Protein AF-A0A377A5A0-F1 (afdb_monomer)

Mean predicted aligned error: 7.81 Å

Radius of gyration: 16.71 Å; Cα contacts (8 Å, |Δi|>4): 12; chains: 1; bounding box: 33×26×40 Å

Foldseek 3Di:
DPPPDPVVVVVVVCVVVVVVVCCVPVVLVVCVVVVDDNVVSCVVVVVVVVCVVCCCVPVVVVPPDPDD

Organism: Escherichia coli (NCBI:txid562)

Solvent-accessible surface area (backbone atoms only — not comparable to full-atom values): 4095 Å² total; per-residue (Å²): 134,85,78,71,56,71,67,57,55,50,50,52,50,49,54,52,51,53,53,50,62,50,45,69,73,45,46,65,55,50,45,46,73,74,68,52,53,72,69,58,51,51,48,55,55,47,49,51,52,51,51,51,50,50,44,54,68,62,46,54,75,66,66,72,69,96,80,122

Sequence (68 aa):
MVLQSTRWLALGYFTYFFSYGIFLPFWSVWLKGIGLTPETIGLLLGAGLVARFLGSLLIAPRVSDPSA

InterPro domains:
  IPR024989 Major facilitator superfamily associated domain [PF12832] (8-61)
  IPR036259 MFS transporter superfamily [G3DSA:1.20.1250.20] (4-65)
  IPR036259 MFS transporter superfamily [SSF103473] (7-61)

Structure (mmCIF, N/CA/C/O backbone):
data_AF-A0A377A5A0-F1
#
_entry.id   AF-A0A377A5A0-F1
#
loop_
_atom_site.group_PDB
_atom_site.id
_atom_site.type_symbol
_atom_site.label_atom_id
_atom_site.label_alt_id
_atom_site.label_comp_id
_atom_site.label_asym_id
_atom_site.label_entity_id
_atom_site.label_seq_id
_atom_site.pdbx_PDB_ins_code
_atom_site.Cartn_x
_atom_site.Cartn_y
_atom_site.Cartn_z
_atom_site.occupancy
_atom_site.B_iso_or_equiv
_atom_site.auth_seq_id
_atom_site.auth_comp_id
_atom_site.auth_asym_id
_atom_site.auth_atom_id
_atom_site.pdbx_PDB_model_num
ATOM 1 N N . MET A 1 1 ? 18.121 -7.207 -22.927 1.00 43.78 1 MET A N 1
ATOM 2 C CA . MET A 1 1 ? 17.083 -6.185 -22.673 1.00 43.78 1 MET A CA 1
ATOM 3 C C . MET A 1 1 ? 17.671 -4.812 -22.934 1.00 43.78 1 MET A C 1
ATOM 5 O O . MET A 1 1 ? 18.552 -4.393 -22.195 1.00 43.78 1 MET A O 1
ATOM 9 N N . VAL A 1 2 ? 17.233 -4.127 -23.988 1.00 52.25 2 VAL A N 1
ATOM 10 C CA . VAL A 1 2 ? 17.567 -2.710 -24.183 1.00 52.25 2 VAL A CA 1
ATOM 11 C C . VAL A 1 2 ? 16.593 -1.922 -23.309 1.00 52.25 2 VAL A C 1
ATOM 13 O O . VAL A 1 2 ? 15.417 -1.816 -23.645 1.00 52.25 2 VAL A O 1
ATOM 16 N N . LEU A 1 3 ? 17.050 -1.440 -22.150 1.00 60.47 3 LEU A N 1
ATOM 17 C CA . LEU A 1 3 ? 16.282 -0.509 -21.319 1.00 60.47 3 LEU A CA 1
ATOM 18 C C . LEU A 1 3 ? 15.982 0.735 -22.166 1.00 60.47 3 LEU A C 1
ATOM 20 O O . LEU A 1 3 ? 16.885 1.515 -22.468 1.00 60.47 3 LEU A O 1
ATOM 24 N N . GLN A 1 4 ? 14.730 0.917 -22.586 1.00 60.34 4 GLN A N 1
ATOM 25 C CA . GLN A 1 4 ? 14.297 2.180 -23.173 1.00 60.34 4 GLN A CA 1
ATOM 26 C C . GLN A 1 4 ? 14.557 3.304 -22.162 1.00 60.34 4 GLN A C 1
ATOM 28 O O . GLN A 1 4 ? 14.044 3.271 -21.046 1.00 60.34 4 GLN A O 1
ATOM 33 N N . SER A 1 5 ? 15.402 4.248 -22.597 1.00 68.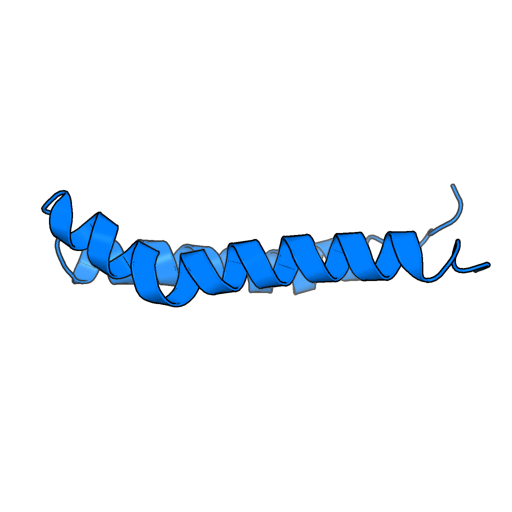38 5 S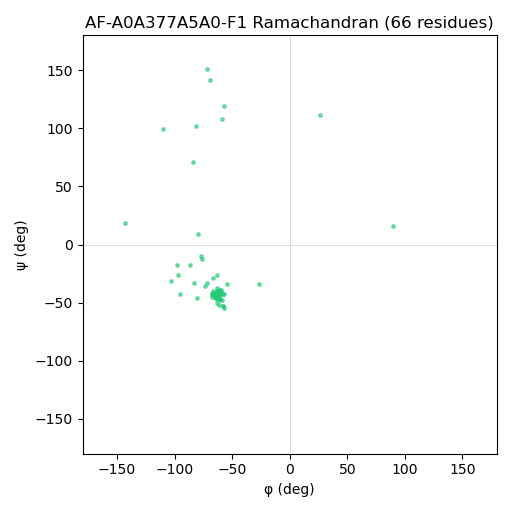ER A N 1
ATOM 34 C CA . SER A 1 5 ? 15.581 5.640 -22.168 1.00 68.38 5 SER A CA 1
ATOM 35 C C . SER A 1 5 ? 15.175 5.941 -20.725 1.00 68.38 5 SER A C 1
ATOM 37 O O . SER A 1 5 ? 13.988 5.993 -20.419 1.00 68.38 5 SER A O 1
ATOM 39 N N . THR A 1 6 ? 16.153 6.233 -19.864 1.00 79.81 6 THR A N 1
ATOM 40 C CA . THR A 1 6 ? 16.067 6.671 -18.452 1.00 79.81 6 THR A CA 1
ATOM 41 C C . THR A 1 6 ? 14.785 7.415 -18.046 1.00 79.81 6 THR A C 1
ATOM 43 O O . THR A 1 6 ? 14.310 7.252 -16.928 1.00 79.81 6 THR A O 1
ATOM 46 N N . ARG A 1 7 ? 14.189 8.204 -18.947 1.00 81.88 7 ARG A N 1
ATOM 47 C CA . ARG A 1 7 ? 12.901 8.894 -18.777 1.00 81.88 7 ARG A CA 1
ATOM 48 C C . ARG A 1 7 ? 11.719 7.965 -18.473 1.00 81.88 7 ARG A C 1
ATOM 50 O O . ARG A 1 7 ? 10.919 8.301 -17.608 1.00 81.88 7 ARG A O 1
ATOM 57 N N . TRP A 1 8 ? 11.600 6.821 -19.148 1.00 83.31 8 TRP A N 1
ATOM 58 C CA . TRP A 1 8 ? 10.507 5.863 -18.920 1.00 83.31 8 TRP A CA 1
ATOM 59 C C . TRP A 1 8 ? 10.614 5.212 -17.545 1.00 83.31 8 TRP A C 1
ATOM 61 O O . TRP A 1 8 ? 9.642 5.165 -16.792 1.00 83.31 8 TRP A O 1
ATOM 71 N N . LEU A 1 9 ? 11.825 4.784 -17.190 1.00 88.56 9 LEU A N 1
ATOM 72 C CA . LEU A 1 9 ? 12.116 4.228 -15.876 1.00 88.56 9 LEU A CA 1
ATOM 73 C C . LEU A 1 9 ? 11.893 5.273 -14.771 1.00 88.56 9 LEU A C 1
ATOM 75 O O . LEU A 1 9 ? 11.241 4.981 -13.774 1.00 88.56 9 LEU A O 1
ATOM 79 N N . ALA A 1 10 ? 12.373 6.503 -14.973 1.00 90.00 10 ALA A N 1
ATOM 80 C CA . ALA A 1 10 ? 12.198 7.602 -14.028 1.00 90.00 10 ALA A CA 1
ATOM 81 C C . ALA A 1 10 ? 10.720 7.945 -13.805 1.00 90.00 10 ALA A C 1
ATOM 83 O O . ALA A 1 10 ? 10.315 8.132 -12.662 1.00 90.00 10 ALA A O 1
ATOM 84 N N . LEU A 1 11 ? 9.900 7.980 -14.862 1.00 91.62 11 LEU A N 1
ATOM 85 C CA . LEU A 1 11 ? 8.463 8.229 -14.737 1.00 91.62 11 LEU A CA 1
ATOM 86 C C . LEU A 1 11 ? 7.746 7.082 -14.006 1.00 91.62 11 LEU A C 1
ATOM 88 O O . LEU A 1 11 ? 6.907 7.333 -13.139 1.00 91.62 11 LEU A O 1
ATOM 92 N N . GLY A 1 12 ? 8.106 5.831 -14.306 1.00 90.62 12 GLY A N 1
ATOM 93 C CA . GLY A 1 12 ? 7.580 4.656 -13.607 1.00 90.62 12 GLY A CA 1
ATOM 94 C C . GLY A 1 12 ? 7.921 4.662 -12.114 1.00 90.62 12 GLY A C 1
ATOM 95 O O . GLY A 1 12 ? 7.043 4.489 -11.274 1.00 90.62 12 GLY A O 1
ATOM 96 N N . TYR A 1 13 ? 9.176 4.947 -11.759 1.00 91.12 13 TYR A N 1
ATOM 97 C CA . TYR A 1 13 ? 9.574 5.072 -10.356 1.00 91.12 13 TYR A CA 1
ATOM 98 C C . TYR A 1 13 ? 8.934 6.275 -9.667 1.00 91.12 13 TYR A C 1
ATOM 100 O O . TYR A 1 13 ? 8.484 6.146 -8.530 1.00 91.12 13 TYR A O 1
ATOM 108 N N . PHE A 1 14 ? 8.864 7.428 -10.337 1.00 94.44 14 PHE A N 1
ATOM 109 C CA . PHE A 1 14 ? 8.226 8.625 -9.794 1.00 94.44 14 PHE A CA 1
ATOM 110 C C . PHE A 1 14 ? 6.769 8.349 -9.435 1.00 94.44 14 PHE A C 1
ATOM 112 O O . PHE A 1 14 ? 6.373 8.573 -8.298 1.00 94.44 14 PHE A O 1
ATOM 119 N N . THR A 1 15 ? 5.987 7.813 -10.374 1.00 93.56 15 THR A N 1
ATOM 120 C CA . THR A 1 15 ? 4.571 7.492 -10.142 1.00 93.56 15 THR A CA 1
ATOM 121 C C . THR A 1 15 ? 4.404 6.463 -9.030 1.00 93.56 15 THR A C 1
ATOM 123 O O . THR A 1 15 ? 3.607 6.676 -8.119 1.00 93.56 15 THR A O 1
ATOM 126 N N . TYR A 1 16 ? 5.212 5.401 -9.037 1.00 91.50 16 TYR A N 1
ATOM 127 C CA . TYR A 1 16 ? 5.183 4.381 -7.995 1.00 91.50 16 TYR A CA 1
ATOM 128 C C . TYR A 1 16 ? 5.448 4.963 -6.599 1.00 91.50 16 TYR A C 1
ATOM 130 O O . TYR A 1 16 ? 4.644 4.764 -5.687 1.00 91.50 16 TYR A O 1
ATOM 138 N N . PHE A 1 17 ? 6.547 5.703 -6.421 1.00 92.75 17 PHE A N 1
ATOM 139 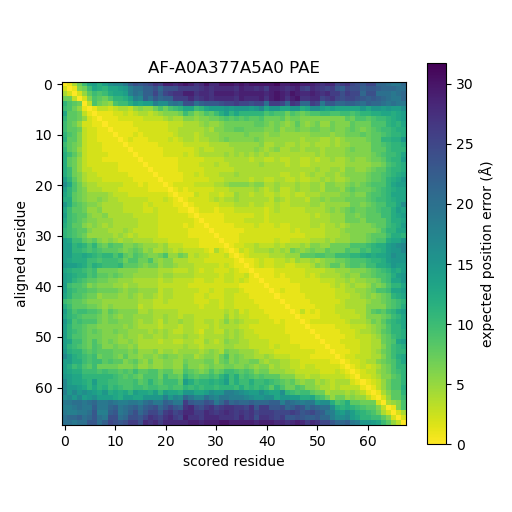C CA . PHE A 1 17 ? 6.917 6.267 -5.121 1.00 92.75 17 PHE A CA 1
ATOM 140 C C . PHE A 1 17 ? 6.021 7.425 -4.695 1.00 92.75 17 PHE A C 1
ATOM 142 O O . PHE A 1 17 ? 5.751 7.561 -3.506 1.00 92.75 17 PHE A O 1
ATOM 149 N N . PHE A 1 18 ? 5.520 8.228 -5.632 1.00 94.38 18 PHE A N 1
ATOM 150 C CA . PHE A 1 18 ? 4.557 9.286 -5.345 1.00 94.38 18 PHE A CA 1
ATOM 151 C C . PHE A 1 18 ? 3.252 8.701 -4.793 1.00 94.38 18 PHE A C 1
ATOM 153 O O . PHE A 1 18 ? 2.801 9.095 -3.718 1.00 94.38 18 PHE A O 1
ATOM 160 N N . SER A 1 19 ? 2.686 7.693 -5.467 1.00 93.50 19 SER A N 1
ATOM 161 C CA . SER A 1 19 ? 1.483 7.003 -4.993 1.00 93.50 19 SER A CA 1
ATOM 162 C C . SER A 1 19 ? 1.716 6.297 -3.656 1.00 93.50 19 SER A C 1
ATOM 164 O O . SER A 1 19 ? 0.904 6.447 -2.742 1.00 93.50 19 SER A O 1
ATOM 166 N N . TYR A 1 20 ? 2.835 5.579 -3.495 1.00 90.44 20 TYR A N 1
ATOM 167 C CA . TYR A 1 20 ? 3.172 4.932 -2.221 1.00 90.44 20 TYR A CA 1
ATOM 168 C C . TYR A 1 20 ? 3.394 5.940 -1.086 1.00 90.44 20 TYR A C 1
ATOM 170 O O . TYR A 1 20 ? 2.990 5.679 0.047 1.00 90.44 20 TYR A O 1
ATOM 178 N N . GLY A 1 21 ? 3.999 7.090 -1.386 1.00 91.56 21 GLY A N 1
ATOM 179 C CA . GLY A 1 21 ? 4.261 8.167 -0.435 1.00 91.56 21 GLY A CA 1
ATOM 180 C C . GLY A 1 21 ? 2.992 8.839 0.085 1.00 91.56 21 GLY A C 1
ATOM 181 O O . GLY A 1 21 ? 2.976 9.282 1.227 1.00 91.56 21 GLY A O 1
ATOM 182 N N . ILE A 1 22 ? 1.915 8.865 -0.705 1.00 92.44 22 ILE A N 1
ATOM 183 C CA . ILE A 1 22 ? 0.594 9.314 -0.243 1.00 92.44 22 ILE A CA 1
ATOM 184 C C . ILE A 1 22 ? -0.113 8.189 0.521 1.00 92.44 22 ILE A C 1
ATOM 186 O O . ILE A 1 22 ? -0.662 8.404 1.601 1.00 92.44 22 ILE A O 1
ATOM 190 N N . PHE A 1 23 ? -0.092 6.972 -0.022 1.00 88.81 23 PHE A N 1
ATOM 191 C CA . PHE A 1 23 ? -0.815 5.838 0.543 1.00 88.81 23 PHE A CA 1
ATOM 192 C C . PHE A 1 23 ? -0.356 5.494 1.970 1.00 88.81 23 PHE A C 1
ATOM 194 O O . PHE A 1 23 ? -1.187 5.356 2.862 1.00 88.81 23 PHE A O 1
ATOM 201 N N . LEU A 1 24 ? 0.954 5.404 2.216 1.00 87.75 24 LEU A N 1
ATOM 202 C CA . LEU A 1 24 ? 1.509 4.980 3.509 1.00 87.75 24 LEU A CA 1
ATOM 203 C C . LEU A 1 24 ? 1.056 5.840 4.712 1.00 87.75 24 LEU A C 1
ATOM 205 O O . LEU A 1 24 ? 0.543 5.268 5.675 1.00 87.75 24 LEU A O 1
ATOM 209 N N . PRO A 1 25 ? 1.223 7.177 4.705 1.00 89.69 25 PRO A N 1
ATOM 210 C CA . PRO A 1 25 ? 0.860 8.015 5.846 1.00 89.69 25 PRO A CA 1
ATOM 211 C C . PRO A 1 25 ? -0.627 8.390 5.897 1.00 89.69 25 PRO A C 1
ATOM 213 O O . PRO A 1 25 ? -1.171 8.535 6.990 1.00 89.69 25 PRO A O 1
ATOM 216 N N . PHE A 1 26 ? -1.298 8.568 4.752 1.00 91.56 26 PHE A N 1
ATOM 217 C CA . PHE A 1 26 ? -2.642 9.160 4.732 1.00 91.56 26 PHE A CA 1
ATOM 218 C C . PHE A 1 26 ? -3.773 8.136 4.673 1.00 91.56 26 PHE A C 1
ATOM 220 O O . PHE A 1 26 ? -4.868 8.431 5.146 1.00 91.56 26 PHE A O 1
ATOM 227 N N . TRP A 1 27 ? -3.544 6.934 4.138 1.00 91.44 27 TRP A N 1
ATOM 228 C CA . TRP A 1 27 ? -4.625 5.966 3.938 1.00 91.44 27 TRP A CA 1
ATOM 229 C C . TRP A 1 27 ? -5.247 5.497 5.257 1.00 91.44 27 TRP A C 1
ATOM 231 O O . TRP A 1 27 ? -6.466 5.495 5.401 1.00 91.44 27 TRP A O 1
ATOM 241 N N . SER A 1 28 ? -4.424 5.170 6.258 1.00 88.88 28 SER A N 1
ATOM 242 C CA . SER A 1 28 ? -4.905 4.749 7.582 1.00 88.88 28 SER A CA 1
ATOM 243 C C . SER A 1 28 ? -5.688 5.859 8.295 1.00 88.88 28 SER A C 1
ATOM 245 O O . SER A 1 28 ? -6.728 5.598 8.901 1.00 88.88 28 SER A O 1
ATOM 247 N N . VAL A 1 29 ? -5.223 7.106 8.180 1.00 92.38 29 VAL A N 1
ATOM 248 C CA . VAL A 1 29 ? -5.870 8.292 8.759 1.00 92.38 29 VAL A CA 1
ATOM 249 C C . VAL A 1 29 ? -7.199 8.582 8.066 1.00 92.38 29 VAL A C 1
ATOM 251 O O . VAL A 1 29 ? -8.192 8.857 8.736 1.00 92.38 29 VAL A O 1
ATOM 254 N N . TRP A 1 30 ? -7.241 8.475 6.739 1.00 92.81 30 TRP A N 1
ATOM 255 C CA . TRP A 1 30 ? -8.459 8.644 5.956 1.00 92.81 30 TRP A CA 1
ATOM 256 C C . TRP A 1 30 ? -9.505 7.579 6.302 1.00 92.81 30 TRP A C 1
ATOM 258 O O . TRP A 1 30 ? -10.644 7.929 6.599 1.00 92.81 30 TRP A O 1
ATOM 268 N N . LEU A 1 31 ? -9.114 6.299 6.381 1.00 91.19 31 LEU A N 1
ATOM 269 C CA . LEU A 1 31 ? -10.016 5.217 6.796 1.00 91.19 31 LEU A CA 1
ATOM 270 C C . LEU A 1 31 ? -10.563 5.440 8.212 1.00 91.19 31 LEU A C 1
ATOM 272 O O . LEU A 1 31 ? -11.753 5.241 8.455 1.00 91.19 31 LEU A O 1
ATOM 276 N N . LYS A 1 32 ? -9.725 5.920 9.138 1.00 92.12 32 LYS A N 1
ATOM 277 C CA . LYS A 1 32 ? -10.174 6.316 10.478 1.00 92.12 32 LYS A CA 1
ATOM 278 C C . LYS A 1 32 ? -11.188 7.465 10.420 1.00 92.12 32 LYS A C 1
ATOM 280 O O . LYS A 1 32 ? -12.168 7.441 11.157 1.00 92.12 32 LYS A O 1
ATOM 285 N N . GLY A 1 33 ? -10.988 8.442 9.533 1.00 91.62 33 GLY A N 1
ATOM 286 C CA . GLY A 1 33 ? -11.921 9.550 9.297 1.00 91.62 33 GLY A CA 1
ATOM 287 C C . GLY A 1 33 ? -13.290 9.120 8.753 1.00 91.62 33 GLY A C 1
ATOM 288 O O . GLY A 1 33 ? -14.281 9.789 9.019 1.00 91.62 33 GLY A O 1
ATOM 289 N N . ILE A 1 34 ? -13.366 7.979 8.060 1.00 93.06 34 ILE A N 1
ATOM 290 C CA . ILE A 1 34 ? -14.627 7.365 7.594 1.00 93.06 34 ILE A CA 1
ATOM 291 C C . ILE A 1 34 ? -15.370 6.645 8.736 1.00 93.06 34 ILE A C 1
ATOM 293 O O . ILE A 1 34 ? -16.523 6.253 8.580 1.00 93.06 34 ILE A O 1
ATOM 297 N N . GLY A 1 35 ? -14.739 6.487 9.903 1.00 92.06 35 GLY A N 1
ATOM 298 C CA . GLY A 1 35 ? -15.318 5.795 11.056 1.00 92.06 35 GLY A CA 1
ATOM 299 C C . GLY A 1 35 ? -15.029 4.293 11.094 1.00 92.06 35 GLY A C 1
ATOM 300 O O . GLY A 1 35 ? -15.683 3.569 11.842 1.00 92.06 35 GLY A O 1
ATOM 301 N N . LEU A 1 36 ? -14.056 3.803 10.317 1.00 92.81 36 LEU A N 1
ATOM 302 C CA . LEU A 1 36 ? -13.601 2.416 10.423 1.00 92.81 36 LEU A CA 1
ATOM 303 C C . LEU A 1 36 ? -12.853 2.192 11.738 1.00 92.81 36 LEU A C 1
ATOM 305 O O . LEU A 1 36 ? -12.070 3.035 12.187 1.00 92.81 36 LEU A O 1
ATOM 309 N N . THR A 1 37 ? -13.065 1.021 12.334 1.00 94.00 37 THR A N 1
ATOM 310 C CA . THR A 1 37 ? -12.363 0.644 13.559 1.00 94.00 37 THR A CA 1
ATOM 311 C C . THR A 1 37 ? -10.886 0.336 13.269 1.00 94.00 37 THR A C 1
ATOM 313 O O . THR A 1 37 ? -10.556 -0.121 12.165 1.00 94.00 37 THR A O 1
ATOM 316 N N . PRO A 1 38 ? -9.973 0.551 14.235 1.00 91.00 38 PRO A N 1
ATOM 317 C CA . PRO A 1 38 ? -8.547 0.265 14.060 1.00 91.00 38 PRO A CA 1
ATOM 318 C C . PRO A 1 38 ? -8.254 -1.177 13.624 1.00 91.00 38 PRO A C 1
ATOM 320 O O . PRO A 1 38 ? -7.339 -1.405 12.833 1.00 91.00 38 PRO A O 1
ATOM 323 N N . GLU A 1 39 ? -9.053 -2.141 14.082 1.00 94.19 39 GLU A N 1
ATOM 324 C CA . GLU A 1 39 ? -8.914 -3.561 13.744 1.00 94.19 39 GLU A CA 1
ATOM 325 C C . GLU A 1 39 ? -9.176 -3.797 12.253 1.00 94.19 39 GLU A C 1
ATOM 327 O O . GLU A 1 39 ? -8.401 -4.477 11.580 1.00 94.19 39 GLU A O 1
ATOM 332 N N . THR A 1 40 ? -10.229 -3.177 11.710 1.00 92.50 40 THR A N 1
ATOM 333 C CA . THR A 1 40 ? -10.585 -3.289 10.287 1.00 92.50 40 THR A CA 1
ATOM 334 C C . THR A 1 40 ? -9.525 -2.631 9.405 1.00 92.50 40 THR A C 1
ATOM 336 O O . THR A 1 40 ? -9.146 -3.174 8.369 1.00 92.50 40 THR A O 1
ATOM 339 N N . ILE A 1 41 ? -8.994 -1.482 9.833 1.00 93.31 41 ILE A N 1
ATOM 340 C CA . ILE A 1 41 ? -7.903 -0.784 9.137 1.00 93.31 41 ILE A CA 1
ATOM 341 C C . ILE A 1 41 ? -6.648 -1.661 9.099 1.00 93.31 41 ILE A C 1
ATOM 343 O O . ILE A 1 41 ? -6.038 -1.817 8.040 1.00 93.31 41 ILE A O 1
ATOM 347 N N . GLY A 1 42 ? -6.288 -2.272 10.232 1.00 91.25 42 GLY A N 1
ATOM 348 C CA . GLY A 1 42 ? -5.172 -3.210 10.321 1.00 91.25 42 GLY A CA 1
ATOM 349 C C . GLY A 1 42 ? -5.353 -4.420 9.405 1.00 91.25 42 GLY A C 1
ATOM 350 O O . GLY A 1 42 ? -4.418 -4.792 8.696 1.00 91.25 42 GLY A O 1
ATOM 351 N N . LEU A 1 43 ? -6.563 -4.983 9.344 1.00 94.69 43 LEU A N 1
ATOM 352 C CA . LEU A 1 43 ? -6.880 -6.101 8.457 1.00 94.69 43 LEU A CA 1
ATOM 353 C C . LEU A 1 43 ? -6.765 -5.715 6.975 1.00 94.69 43 LEU A C 1
ATOM 355 O O . LEU A 1 43 ? -6.179 -6.466 6.201 1.00 94.69 43 LEU A O 1
ATOM 359 N N . LEU A 1 44 ? -7.270 -4.544 6.575 1.00 91.88 44 LEU A N 1
ATOM 360 C CA . LEU A 1 44 ? -7.193 -4.055 5.191 1.00 91.88 44 LEU A CA 1
ATOM 361 C C . LEU A 1 44 ? -5.747 -3.792 4.749 1.00 91.88 44 LEU A C 1
ATOM 363 O O . LEU A 1 44 ? -5.335 -4.218 3.669 1.00 91.88 44 LEU A O 1
ATOM 367 N N . LEU A 1 45 ? -4.961 -3.119 5.592 1.00 91.25 45 LEU A N 1
ATOM 368 C CA . LEU A 1 45 ? -3.545 -2.863 5.320 1.00 91.25 45 LEU A CA 1
ATOM 369 C C . LEU A 1 45 ? -2.735 -4.166 5.292 1.00 91.25 45 LEU A C 1
ATOM 371 O O . LEU A 1 45 ? -1.916 -4.372 4.393 1.00 91.25 45 LEU A O 1
ATOM 375 N N . GLY A 1 46 ? -3.002 -5.069 6.238 1.00 91.25 46 GLY A N 1
ATOM 376 C CA . GLY A 1 46 ? -2.396 -6.395 6.298 1.00 91.25 46 GLY A CA 1
ATOM 377 C C . GLY A 1 46 ? 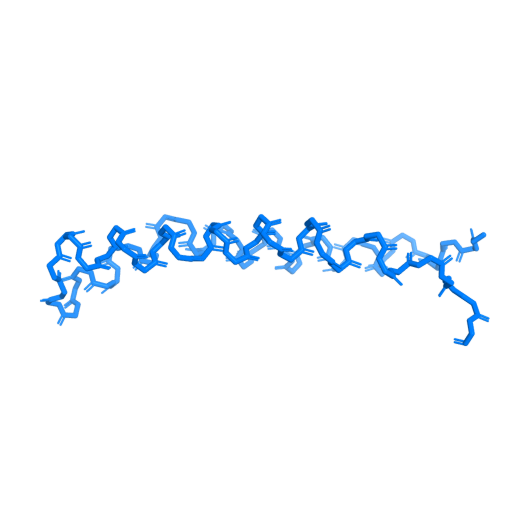-2.725 -7.238 5.067 1.00 91.25 46 GLY A C 1
ATOM 378 O O . GLY A 1 46 ? -1.824 -7.819 4.466 1.00 91.25 46 GLY A O 1
ATOM 379 N N . ALA A 1 47 ? -3.983 -7.239 4.621 1.00 94.00 47 ALA A N 1
ATOM 380 C CA . ALA A 1 47 ? -4.402 -7.922 3.401 1.00 94.00 47 ALA A CA 1
ATOM 381 C C . ALA A 1 47 ? -3.661 -7.387 2.164 1.00 94.00 47 ALA A C 1
ATOM 383 O O . ALA A 1 47 ? -3.225 -8.176 1.328 1.00 94.00 47 ALA A O 1
ATOM 384 N N . GLY A 1 48 ? -3.436 -6.070 2.074 1.00 89.56 48 GLY A N 1
ATOM 385 C CA . GLY A 1 48 ? -2.625 -5.470 1.010 1.00 89.56 48 GLY A CA 1
ATOM 386 C C . GLY A 1 48 ? -1.171 -5.962 1.002 1.00 89.56 48 GLY A C 1
ATOM 387 O O . GLY A 1 48 ? -0.619 -6.264 -0.058 1.00 89.56 48 GLY A O 1
ATOM 388 N N . LEU A 1 49 ? -0.552 -6.109 2.178 1.00 90.00 49 LEU A N 1
ATOM 389 C CA . LEU A 1 49 ? 0.801 -6.665 2.316 1.00 90.00 49 LEU A CA 1
ATOM 390 C C . LEU A 1 49 ? 0.858 -8.152 1.951 1.00 90.00 49 LEU A C 1
ATOM 392 O O . LEU A 1 49 ? 1.770 -8.568 1.236 1.00 90.00 49 LEU A O 1
ATOM 396 N N . VAL A 1 50 ? -0.130 -8.941 2.380 1.00 93.62 50 VAL A N 1
ATOM 397 C CA . VAL A 1 50 ? -0.246 -10.361 2.014 1.00 93.62 50 VAL A CA 1
ATOM 398 C C . VAL A 1 50 ? -0.440 -10.511 0.506 1.00 93.62 50 VAL A C 1
ATOM 400 O O . VAL A 1 50 ? 0.247 -11.315 -0.118 1.00 93.62 50 VAL A O 1
ATOM 403 N N . ALA A 1 51 ? -1.298 -9.696 -0.109 1.00 91.56 51 ALA A N 1
ATOM 404 C CA . ALA A 1 51 ? -1.491 -9.684 -1.556 1.00 91.56 51 ALA A CA 1
ATOM 405 C C . ALA A 1 51 ? -0.195 -9.332 -2.301 1.00 91.56 51 ALA A C 1
ATOM 407 O O . ALA A 1 51 ? 0.144 -9.987 -3.284 1.00 91.56 51 ALA A O 1
ATOM 408 N N . ARG A 1 52 ? 0.580 -8.354 -1.811 1.00 87.62 52 ARG A N 1
ATOM 409 C CA . ARG A 1 52 ? 1.899 -8.017 -2.369 1.00 87.62 52 ARG A CA 1
ATOM 410 C C . ARG A 1 52 ? 2.885 -9.180 -2.246 1.00 87.62 52 ARG A C 1
ATOM 412 O O . ARG A 1 52 ? 3.608 -9.466 -3.201 1.00 87.62 52 ARG A O 1
ATOM 419 N N . PHE A 1 53 ? 2.920 -9.841 -1.090 1.00 91.44 53 PHE A N 1
ATOM 420 C CA . PHE A 1 53 ? 3.776 -10.999 -0.849 1.00 91.44 53 PHE A CA 1
ATOM 421 C C . PHE A 1 53 ? 3.424 -12.151 -1.794 1.00 91.44 53 PHE A C 1
ATOM 423 O O . PHE A 1 53 ? 4.291 -12.635 -2.516 1.00 91.44 53 PHE A O 1
ATOM 430 N N . LEU A 1 54 ? 2.145 -12.529 -1.862 1.00 92.25 54 LEU A N 1
ATOM 431 C CA . LEU A 1 54 ? 1.656 -13.581 -2.753 1.00 92.25 54 LEU A CA 1
ATOM 432 C C . LEU A 1 54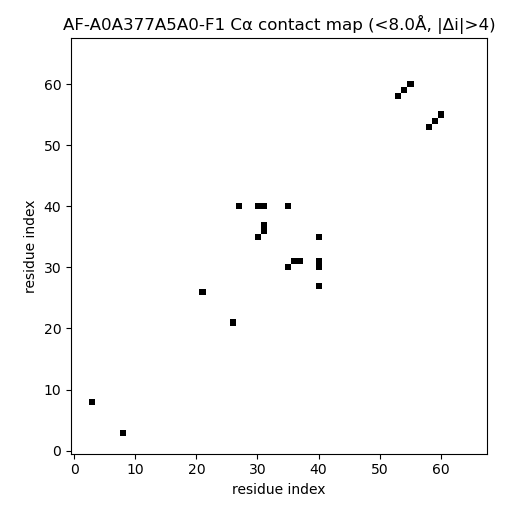 ? 1.860 -13.222 -4.224 1.00 92.25 54 LEU A C 1
ATOM 434 O O . LEU A 1 54 ? 2.275 -14.072 -5.002 1.00 92.25 54 LEU A O 1
ATOM 4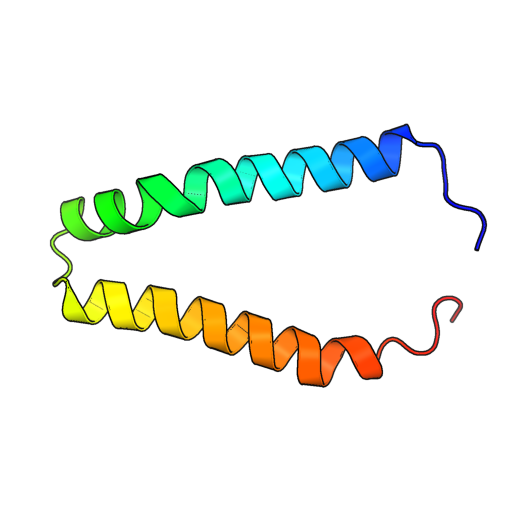38 N N . GLY A 1 55 ? 1.634 -11.966 -4.608 1.00 87.00 55 GLY A N 1
ATOM 439 C CA . GLY A 1 55 ? 1.919 -11.475 -5.953 1.00 87.00 55 GLY A CA 1
ATOM 440 C C . GLY A 1 55 ? 3.395 -11.641 -6.308 1.00 87.00 55 GLY A C 1
ATOM 441 O O . GLY A 1 55 ? 3.726 -12.208 -7.343 1.00 87.00 55 GLY A O 1
ATOM 442 N N . SER A 1 56 ? 4.295 -11.243 -5.412 1.00 85.25 56 SER A N 1
ATOM 443 C CA . SER A 1 56 ? 5.739 -11.422 -5.610 1.00 85.25 56 SER A CA 1
ATOM 444 C C . SER A 1 56 ? 6.118 -12.903 -5.689 1.00 85.25 56 SER A C 1
ATOM 446 O O . SER A 1 56 ? 6.898 -13.294 -6.546 1.00 85.25 56 SER A O 1
ATOM 448 N N . LEU A 1 57 ? 5.533 -13.748 -4.841 1.00 86.81 57 LEU A N 1
ATOM 449 C CA . LEU A 1 57 ? 5.852 -15.171 -4.782 1.00 86.81 57 LEU A CA 1
ATOM 450 C C . LEU A 1 57 ? 5.291 -15.968 -5.969 1.00 86.81 57 LEU A C 1
ATOM 452 O O . LEU A 1 57 ? 5.919 -16.920 -6.415 1.00 86.81 57 LEU A O 1
ATOM 456 N N . LEU A 1 58 ? 4.108 -15.611 -6.472 1.00 87.69 58 LEU A N 1
ATOM 457 C CA . LEU A 1 58 ? 3.379 -16.390 -7.479 1.00 87.69 58 LEU A CA 1
ATOM 458 C C . LEU A 1 58 ? 3.481 -15.808 -8.889 1.00 87.69 58 LEU A C 1
ATOM 460 O O . LEU A 1 58 ? 3.399 -16.565 -9.857 1.00 87.69 58 LEU A O 1
ATOM 464 N N . 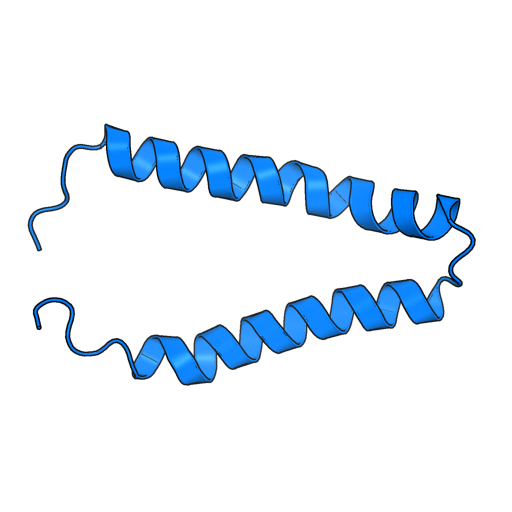ILE A 1 59 ? 3.595 -14.486 -9.023 1.00 81.69 59 ILE A N 1
ATOM 465 C CA . ILE A 1 59 ? 3.603 -13.795 -10.320 1.00 81.69 59 ILE A CA 1
ATOM 466 C C . ILE A 1 59 ? 5.039 -13.556 -10.778 1.00 81.69 59 ILE A C 1
ATOM 468 O O . ILE A 1 59 ? 5.343 -13.827 -11.936 1.00 81.69 59 ILE A O 1
ATOM 472 N N . ALA A 1 60 ? 5.941 -13.131 -9.884 1.00 78.44 60 ALA A N 1
ATOM 473 C CA . ALA A 1 60 ? 7.329 -12.864 -10.267 1.00 78.44 60 ALA A CA 1
ATOM 474 C C . ALA A 1 60 ? 8.046 -14.072 -10.906 1.00 78.44 60 ALA A C 1
ATOM 476 O O . ALA A 1 60 ? 8.686 -13.870 -11.933 1.00 78.44 60 ALA A O 1
ATOM 477 N N . PRO A 1 61 ? 7.911 -15.323 -10.411 1.00 77.12 61 PRO A N 1
ATOM 478 C CA . PRO A 1 61 ? 8.529 -16.472 -11.076 1.00 77.12 61 PRO A CA 1
ATOM 479 C C . PRO A 1 61 ? 7.787 -16.942 -12.336 1.00 77.12 61 PRO A C 1
ATOM 481 O O . PRO A 1 61 ? 8.326 -17.754 -13.076 1.00 77.12 61 PRO A O 1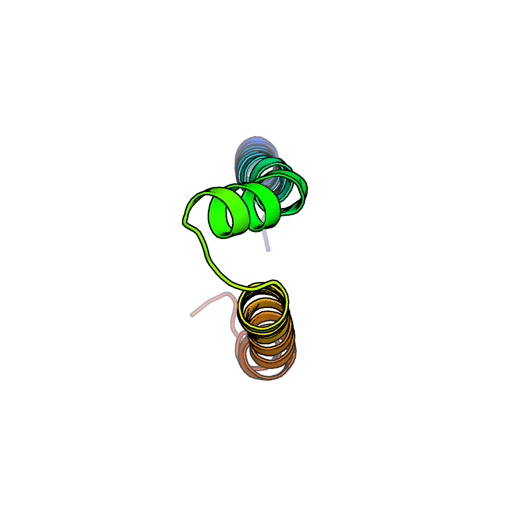
ATOM 484 N N . ARG A 1 62 ? 6.555 -16.472 -12.592 1.00 73.12 62 ARG A N 1
ATOM 485 C CA . ARG A 1 62 ? 5.809 -16.793 -13.824 1.00 73.12 62 ARG A CA 1
ATOM 486 C C . ARG A 1 62 ? 6.121 -15.846 -14.978 1.00 73.12 62 ARG A C 1
ATOM 488 O O . ARG A 1 62 ? 5.870 -16.189 -16.127 1.00 73.12 62 ARG A O 1
ATOM 495 N N . VAL A 1 63 ? 6.699 -14.684 -14.689 1.00 73.19 63 VAL A N 1
ATOM 496 C CA . VAL A 1 63 ? 7.264 -13.783 -15.699 1.00 73.19 63 VAL A CA 1
ATOM 497 C C . VAL A 1 63 ? 8.685 -14.263 -16.017 1.00 73.19 63 VAL A C 1
ATOM 499 O O . VAL A 1 63 ? 9.671 -13.658 -15.608 1.00 73.19 63 VAL A O 1
ATOM 502 N N . SER A 1 64 ? 8.792 -15.408 -16.698 1.00 61.00 64 SER A N 1
ATOM 503 C CA . SER A 1 64 ? 10.074 -15.949 -17.181 1.00 61.00 64 SER A CA 1
ATOM 504 C C . SER A 1 64 ? 10.364 -15.631 -18.647 1.00 61.00 64 SER A C 1
ATOM 506 O O . SER A 1 64 ? 11.532 -15.668 -19.020 1.00 61.00 64 SER A O 1
ATOM 508 N N . ASP A 1 65 ? 9.365 -15.241 -19.446 1.00 59.72 65 ASP A N 1
ATOM 509 C CA . ASP A 1 65 ? 9.571 -14.795 -20.829 1.00 59.72 65 ASP A CA 1
ATOM 510 C C . ASP A 1 65 ? 9.321 -13.288 -20.969 1.00 59.72 65 ASP A C 1
ATOM 512 O O . ASP A 1 65 ? 8.179 -12.843 -21.077 1.00 59.72 65 ASP A O 1
ATOM 516 N N . PRO A 1 66 ? 10.380 -12.465 -20.975 1.00 57.03 66 PRO A N 1
ATOM 517 C CA . PRO A 1 66 ? 10.273 -11.033 -21.224 1.00 57.03 66 PRO A CA 1
ATOM 518 C C . PRO A 1 66 ? 10.148 -10.678 -22.722 1.00 57.03 66 PRO A C 1
ATOM 520 O O . PRO A 1 66 ? 10.279 -9.503 -23.066 1.00 57.03 66 PRO A O 1
ATOM 523 N N . SER A 1 67 ? 9.968 -11.665 -23.613 1.00 54.03 67 SER A N 1
ATOM 524 C CA . SER A 1 67 ? 10.088 -11.502 -25.074 1.00 54.03 67 SER A CA 1
ATOM 525 C C . SER A 1 67 ? 9.103 -12.310 -25.938 1.00 54.03 67 SER A C 1
ATOM 527 O O . SER A 1 67 ? 9.380 -12.479 -27.124 1.00 54.03 67 SER A O 1
ATOM 529 N N . ALA A 1 68 ? 7.989 -12.803 -25.388 1.00 43.28 68 ALA A N 1
ATOM 530 C CA . ALA A 1 68 ? 6.888 -13.336 -26.202 1.00 43.28 68 ALA A CA 1
ATOM 531 C C . ALA A 1 68 ? 5.879 -12.235 -26.558 1.00 43.28 68 ALA A C 1
ATOM 533 O O . ALA A 1 68 ? 5.575 -11.412 -25.663 1.00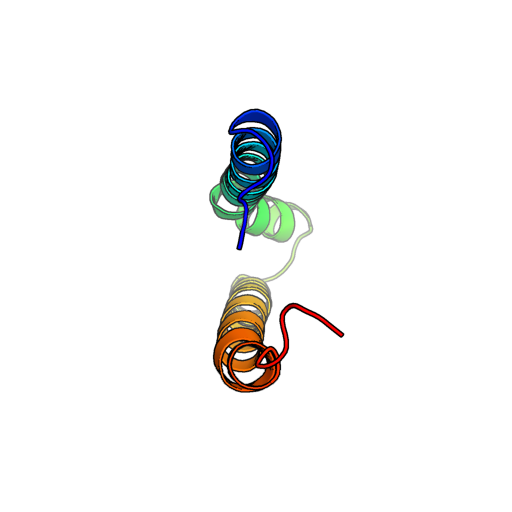 43.28 68 ALA A O 1
#

pLDDT: mean 84.61, std 13.06, range [43.28, 94.69]

Secondary structure (DSSP, 8-state):
-----HHHHHHHHHHHHHHHHHHHHHHHHHHHHTT--HHHHHHHHHHHHHHHHHHHHHTGGG---TT-